Protein AF-A0A935GT29-F1 (afdb_monomer_lite)

Radius of gyration: 15.9 Å; chains: 1; bounding box: 26×23×54 Å

Sequence (55 aa):
MPKTTQNTRKKPSLQAVRRAVASSTAVETGQSVQQLEQKLQNQSKLRFQHIKLAA

Structure (mmCIF, N/CA/C/O backbone):
data_AF-A0A935GT29-F1
#
_entry.id   AF-A0A935GT29-F1
#
loop_
_atom_site.group_PDB
_atom_site.id
_atom_site.type_symbol
_atom_site.label_atom_id
_atom_site.label_alt_id
_atom_site.label_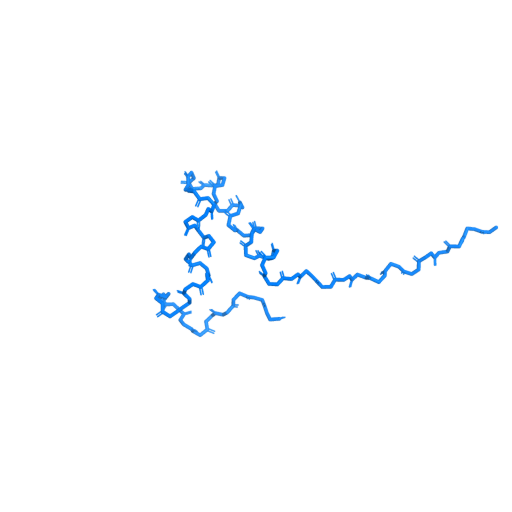comp_id
_atom_site.label_asym_id
_atom_site.label_entity_id
_atom_site.label_seq_id
_atom_site.pdbx_PDB_ins_code
_atom_site.Cartn_x
_atom_site.Cartn_y
_atom_site.Cartn_z
_atom_site.occupancy
_atom_site.B_iso_or_equiv
_atom_site.auth_seq_id
_atom_site.auth_comp_id
_atom_site.auth_asym_id
_atom_site.auth_atom_id
_atom_site.pdbx_PDB_model_num
ATOM 1 N N . MET A 1 1 ? 5.820 -12.263 -41.072 1.00 57.78 1 MET A N 1
ATOM 2 C CA . MET A 1 1 ? 6.228 -12.859 -39.779 1.00 57.78 1 MET A CA 1
ATOM 3 C C . MET A 1 1 ? 6.084 -11.800 -38.694 1.00 57.78 1 MET A C 1
ATOM 5 O O . MET A 1 1 ? 6.597 -10.705 -38.913 1.00 57.78 1 MET A O 1
ATOM 9 N N . PRO A 1 2 ? 5.343 -12.039 -37.598 1.00 61.84 2 PRO A N 1
ATOM 10 C CA . PRO A 1 2 ? 5.150 -11.019 -36.577 1.00 61.84 2 PRO A CA 1
ATOM 11 C C . PRO A 1 2 ? 6.453 -10.850 -35.792 1.00 61.84 2 PRO A C 1
ATOM 13 O O . PRO A 1 2 ? 7.040 -11.822 -35.323 1.00 61.84 2 PRO A O 1
ATOM 16 N N . LYS A 1 3 ? 6.934 -9.609 -35.693 1.00 61.72 3 LYS A N 1
ATOM 17 C CA . LYS A 1 3 ? 8.123 -9.271 -34.909 1.00 61.72 3 LYS A CA 1
ATOM 18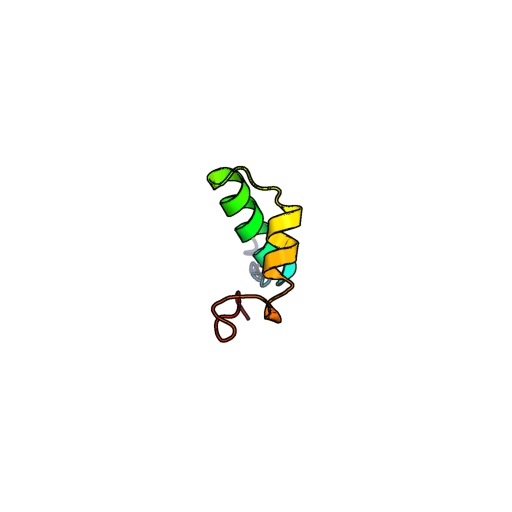 C C . LYS A 1 3 ? 7.751 -9.403 -33.434 1.00 61.72 3 LYS A C 1
ATOM 20 O O . LYS A 1 3 ? 6.953 -8.617 -32.934 1.00 61.72 3 LYS A O 1
ATOM 25 N N . THR A 1 4 ? 8.299 -10.397 -32.742 1.00 65.19 4 THR A N 1
ATOM 26 C CA . THR A 1 4 ? 8.169 -10.512 -31.287 1.00 65.19 4 THR A CA 1
ATOM 27 C C . THR A 1 4 ? 9.011 -9.413 -30.653 1.00 65.19 4 THR A C 1
ATOM 29 O O . THR A 1 4 ? 10.214 -9.573 -30.449 1.00 65.19 4 THR A O 1
ATOM 32 N N . THR A 1 5 ? 8.404 -8.259 -30.391 1.00 65.88 5 THR A N 1
ATOM 33 C CA . THR A 1 5 ? 9.024 -7.202 -29.595 1.00 65.88 5 THR A CA 1
ATOM 34 C C . THR A 1 5 ? 9.333 -7.802 -28.227 1.00 65.88 5 THR A C 1
ATOM 36 O O . THR A 1 5 ? 8.417 -8.158 -27.486 1.00 65.88 5 THR A O 1
ATOM 39 N N . GLN A 1 6 ? 10.615 -7.990 -27.905 1.00 62.38 6 GLN A N 1
ATOM 40 C CA . GLN A 1 6 ? 11.017 -8.438 -26.576 1.00 62.38 6 GLN A CA 1
ATOM 41 C C . GLN A 1 6 ? 10.515 -7.406 -25.565 1.00 62.38 6 GLN A C 1
ATOM 43 O O . GLN A 1 6 ? 11.016 -6.285 -25.497 1.00 62.38 6 GLN A O 1
ATOM 48 N N . ASN A 1 7 ? 9.473 -7.771 -24.821 1.00 65.06 7 ASN A N 1
ATOM 49 C CA . ASN A 1 7 ? 8.891 -6.930 -23.790 1.00 65.06 7 ASN A CA 1
ATOM 50 C C . ASN A 1 7 ? 9.886 -6.856 -22.627 1.00 65.06 7 ASN A C 1
ATOM 52 O O . ASN A 1 7 ? 9.905 -7.724 -21.751 1.00 65.06 7 ASN A O 1
ATOM 56 N N . THR A 1 8 ? 10.764 -5.856 -22.647 1.00 70.56 8 THR A N 1
ATOM 57 C CA . THR A 1 8 ? 11.658 -5.564 -21.530 1.00 70.56 8 THR A CA 1
ATOM 58 C C . THR A 1 8 ? 10.799 -5.078 -20.366 1.00 70.56 8 THR A C 1
ATOM 60 O O . THR A 1 8 ? 10.446 -3.904 -20.264 1.00 70.56 8 THR A O 1
ATOM 63 N N . ARG A 1 9 ? 10.402 -6.009 -19.487 1.00 73.38 9 ARG A N 1
ATOM 64 C CA . ARG A 1 9 ? 9.645 -5.682 -18.274 1.00 73.38 9 ARG A CA 1
ATOM 65 C C . ARG A 1 9 ? 10.465 -4.707 -17.436 1.00 73.38 9 ARG A C 1
ATOM 67 O O . ARG A 1 9 ? 11.461 -5.080 -16.820 1.00 73.38 9 ARG A O 1
ATOM 74 N N . LYS A 1 10 ? 10.039 -3.447 -17.424 1.00 79.44 10 LYS A N 1
ATOM 75 C CA . LYS A 1 10 ? 10.629 -2.417 -16.573 1.00 79.44 10 LYS A CA 1
ATOM 76 C C . LYS A 1 10 ? 10.226 -2.700 -15.133 1.00 79.44 10 LYS A C 1
ATOM 78 O O . LYS A 1 10 ? 9.046 -2.901 -14.849 1.00 79.44 10 LYS A O 1
ATOM 83 N N . LYS A 1 11 ? 11.207 -2.716 -14.227 1.00 85.00 11 LYS A N 1
ATOM 84 C CA . LYS A 1 11 ? 10.923 -2.776 -12.793 1.00 85.00 11 LYS A CA 1
ATOM 85 C C . LYS A 1 11 ? 10.102 -1.535 -12.414 1.00 85.00 11 LYS A C 1
ATOM 87 O O . LYS A 1 11 ? 10.474 -0.435 -12.834 1.00 85.00 11 LYS A O 1
ATOM 92 N N . PRO A 1 12 ? 8.987 -1.686 -11.681 1.00 86.56 12 PRO A N 1
ATOM 93 C CA . PRO A 1 12 ? 8.229 -0.538 -11.209 1.00 86.56 12 PRO A CA 1
ATOM 94 C C . PRO A 1 12 ? 9.101 0.307 -10.276 1.00 86.56 12 PRO A C 1
ATOM 96 O O . PRO A 1 12 ? 9.946 -0.220 -9.554 1.00 86.56 12 PRO A O 1
ATOM 99 N N . SER A 1 13 ? 8.898 1.625 -10.286 1.00 90.31 13 SER A N 1
ATOM 100 C CA . SER A 1 13 ? 9.571 2.498 -9.326 1.00 90.31 13 SER A CA 1
ATOM 101 C C . SER A 1 13 ? 9.072 2.210 -7.909 1.00 90.31 13 SER A C 1
ATOM 103 O O . SER A 1 13 ? 7.925 1.803 -7.708 1.00 90.31 13 SER A O 1
ATOM 105 N N . LEU A 1 14 ? 9.901 2.492 -6.903 1.00 89.38 14 LEU A N 1
ATOM 106 C CA . LEU A 1 14 ? 9.509 2.337 -5.500 1.00 89.38 14 LEU A CA 1
ATOM 107 C C . LEU A 1 14 ? 8.238 3.137 -5.162 1.00 89.38 14 LEU A C 1
ATOM 109 O O . LEU A 1 14 ? 7.401 2.691 -4.382 1.00 89.38 14 LEU A O 1
ATOM 113 N N . GLN A 1 15 ? 8.064 4.307 -5.782 1.00 90.31 15 GLN A N 1
ATOM 114 C CA . GLN A 1 15 ? 6.851 5.111 -5.643 1.00 90.31 15 GLN A CA 1
ATOM 115 C C . GLN A 1 15 ? 5.622 4.397 -6.217 1.00 90.31 15 GLN A C 1
ATOM 117 O O . GLN A 1 15 ? 4.572 4.402 -5.581 1.00 90.31 15 GLN A O 1
ATOM 122 N N . ALA A 1 16 ? 5.748 3.751 -7.380 1.00 91.31 16 ALA A N 1
ATOM 123 C CA . ALA A 1 16 ? 4.656 2.980 -7.967 1.00 91.31 16 ALA A CA 1
ATOM 124 C C . ALA A 1 16 ? 4.262 1.793 -7.075 1.00 91.31 16 ALA A C 1
ATOM 126 O O . ALA A 1 16 ? 3.074 1.534 -6.893 1.00 91.31 16 ALA A O 1
ATOM 127 N N . VAL A 1 17 ? 5.241 1.126 -6.454 1.00 92.06 17 VAL A N 1
ATOM 128 C CA . VAL A 1 17 ? 4.982 0.054 -5.480 1.00 92.06 17 VAL A CA 1
ATOM 129 C C . VAL A 1 17 ? 4.259 0.596 -4.243 1.00 92.06 17 VAL A C 1
ATOM 131 O O . VAL A 1 17 ? 3.242 0.036 -3.837 1.00 92.06 17 VAL A O 1
ATOM 134 N N . ARG A 1 18 ? 4.727 1.714 -3.669 1.00 92.31 18 ARG A N 1
ATOM 135 C CA . ARG A 1 18 ? 4.063 2.370 -2.525 1.00 92.31 18 ARG A CA 1
ATOM 136 C C . ARG A 1 18 ? 2.620 2.737 -2.844 1.00 92.31 18 ARG A C 1
ATOM 138 O O . ARG A 1 18 ? 1.746 2.459 -2.029 1.00 92.31 18 ARG A O 1
ATOM 145 N N . ARG A 1 19 ? 2.376 3.300 -4.029 1.00 93.38 19 ARG A N 1
ATOM 146 C CA . ARG A 1 19 ? 1.033 3.647 -4.492 1.00 93.38 19 ARG A CA 1
ATOM 147 C C . ARG A 1 19 ? 0.144 2.421 -4.613 1.00 93.38 19 ARG A C 1
ATOM 149 O O . ARG A 1 19 ? -0.964 2.444 -4.102 1.00 93.38 19 ARG A O 1
ATOM 156 N N . ALA A 1 20 ? 0.627 1.351 -5.243 1.00 93.94 20 ALA A N 1
ATOM 157 C CA . ALA A 1 20 ? -0.153 0.129 -5.420 1.00 93.94 20 ALA A CA 1
ATOM 158 C C . ALA A 1 20 ? -0.598 -0.464 -4.073 1.00 93.94 20 ALA A C 1
ATOM 160 O O . ALA A 1 20 ? -1.776 -0.770 -3.889 1.00 93.94 20 ALA A O 1
ATOM 161 N N . VAL A 1 21 ? 0.327 -0.553 -3.111 1.00 93.69 21 VAL A N 1
ATOM 162 C CA . VAL A 1 21 ? 0.022 -1.039 -1.759 1.00 93.69 21 VAL A CA 1
ATOM 163 C C . VAL A 1 21 ? -0.943 -0.090 -1.049 1.00 93.69 21 VAL A C 1
ATOM 165 O O . VAL A 1 21 ? -1.979 -0.532 -0.563 1.00 93.69 21 VAL A O 1
ATOM 168 N N . ALA A 1 22 ? -0.658 1.216 -1.048 1.00 94.62 22 ALA A N 1
ATOM 169 C CA . ALA A 1 22 ? -1.516 2.219 -0.421 1.00 94.62 22 ALA A CA 1
ATOM 170 C C . ALA A 1 22 ? -2.935 2.231 -1.007 1.00 94.62 22 ALA A C 1
ATOM 172 O O . ALA A 1 22 ? -3.893 2.366 -0.255 1.00 94.62 22 ALA A O 1
ATOM 173 N N . SER A 1 23 ? -3.088 2.055 -2.321 1.00 94.88 23 SER A N 1
ATOM 174 C CA . SER A 1 23 ? -4.393 1.964 -2.978 1.00 94.88 23 SER A CA 1
ATOM 175 C C . SER A 1 23 ? -5.170 0.721 -2.546 1.00 94.88 23 SER A C 1
ATOM 177 O O . SER A 1 23 ? -6.338 0.850 -2.193 1.00 94.88 23 SER A O 1
ATOM 179 N N . SER A 1 24 ? -4.537 -0.456 -2.506 1.00 95.69 24 SER A N 1
ATOM 180 C CA . SER A 1 24 ? -5.197 -1.683 -2.031 1.00 95.69 24 SER A CA 1
ATOM 181 C C . SER A 1 24 ? -5.626 -1.553 -0.569 1.00 95.69 24 SER A C 1
ATOM 183 O O . SER A 1 24 ? -6.758 -1.870 -0.217 1.00 95.69 24 SER A O 1
ATOM 185 N N . THR A 1 25 ? -4.743 -1.019 0.277 1.00 94.75 25 THR A N 1
ATOM 186 C CA . THR A 1 25 ? -5.040 -0.804 1.695 1.00 94.75 25 THR A CA 1
ATOM 187 C C . THR A 1 25 ? -6.112 0.266 1.896 1.00 94.75 25 THR A C 1
ATOM 189 O O . THR A 1 25 ? -6.933 0.133 2.796 1.00 94.75 25 THR A O 1
ATOM 192 N N . ALA A 1 26 ? -6.149 1.318 1.076 1.00 96.31 26 ALA A N 1
ATOM 193 C CA . ALA A 1 26 ? -7.181 2.353 1.152 1.00 96.31 26 ALA A CA 1
ATOM 194 C C . ALA A 1 26 ? -8.570 1.791 0.843 1.00 96.31 26 ALA A C 1
ATOM 196 O O . ALA A 1 26 ? -9.519 2.100 1.557 1.00 96.31 26 ALA A O 1
ATOM 197 N N . VAL A 1 27 ? -8.677 0.938 -0.181 1.00 96.56 27 VAL A N 1
ATOM 198 C CA . VAL A 1 27 ? -9.937 0.264 -0.528 1.00 96.56 27 VAL A CA 1
ATOM 199 C C . VAL A 1 27 ? -10.425 -0.606 0.629 1.00 96.56 27 VAL A C 1
ATOM 201 O O . VAL A 1 27 ? -11.606 -0.581 0.955 1.00 96.56 27 VAL A O 1
ATOM 204 N N . GLU A 1 28 ? -9.519 -1.334 1.279 1.00 96.06 28 GLU A N 1
ATOM 205 C CA . GLU A 1 28 ? -9.873 -2.254 2.362 1.00 96.06 28 GLU A CA 1
ATOM 206 C C . GLU A 1 28 ? -10.148 -1.550 3.702 1.00 96.06 28 GLU A C 1
ATOM 208 O O . GLU A 1 28 ? -11.014 -1.971 4.462 1.00 96.06 28 GLU A O 1
ATOM 213 N N . THR A 1 29 ? -9.433 -0.463 4.003 1.00 95.19 29 THR A N 1
ATOM 214 C CA . THR A 1 29 ? -9.498 0.213 5.314 1.00 95.19 29 THR A CA 1
ATOM 215 C C . THR A 1 29 ? -10.313 1.505 5.314 1.00 95.19 29 THR A C 1
ATOM 217 O O . THR A 1 29 ? -10.532 2.081 6.379 1.00 95.19 29 THR A O 1
ATOM 220 N N . GLY A 1 30 ? -10.703 2.015 4.143 1.00 93.81 30 GLY A N 1
ATOM 221 C CA . GLY A 1 30 ? -11.337 3.327 3.989 1.00 93.81 30 GLY A CA 1
ATOM 222 C C . GLY A 1 30 ? -10.422 4.519 4.307 1.00 93.81 30 GLY A C 1
ATOM 223 O O . GLY A 1 30 ? -10.890 5.655 4.352 1.00 93.81 30 GLY A O 1
ATOM 224 N N . GLN A 1 31 ? -9.125 4.298 4.552 1.00 94.12 31 GLN A N 1
ATOM 225 C CA . GLN A 1 31 ? -8.166 5.373 4.826 1.00 94.12 31 GLN A CA 1
ATOM 226 C C . GLN A 1 31 ? -7.735 6.091 3.542 1.00 94.12 31 GLN A C 1
ATOM 228 O O . GLN A 1 31 ? -7.732 5.521 2.452 1.00 94.12 31 GLN A O 1
ATOM 233 N N . SER A 1 32 ? -7.293 7.346 3.670 1.00 95.56 32 SER A N 1
ATOM 234 C CA . SER A 1 32 ? -6.770 8.100 2.527 1.00 95.56 32 SER A CA 1
ATOM 235 C C . SER A 1 32 ? -5.462 7.498 2.003 1.00 95.56 32 SER A C 1
ATOM 237 O O . SER A 1 32 ? -4.504 7.301 2.756 1.00 95.56 32 SER A O 1
ATOM 239 N N . VAL A 1 33 ? -5.387 7.303 0.681 1.00 93.94 33 VAL A N 1
ATOM 240 C CA . VAL A 1 33 ? -4.178 6.843 -0.028 1.00 93.94 33 VAL A CA 1
ATOM 241 C C . VAL A 1 33 ? -2.973 7.719 0.317 1.00 93.94 33 VAL A C 1
ATOM 243 O O . VAL A 1 33 ? -1.899 7.195 0.591 1.00 93.94 33 VAL A O 1
ATOM 246 N N . GLN A 1 34 ? -3.146 9.042 0.382 1.00 93.50 34 GLN A N 1
ATOM 247 C CA . GLN A 1 34 ? -2.052 9.972 0.691 1.00 93.50 34 GLN A CA 1
ATOM 248 C C . GLN A 1 34 ? -1.495 9.757 2.103 1.00 93.50 34 GLN A C 1
ATOM 250 O O . GLN A 1 34 ? -0.282 9.800 2.308 1.00 93.50 34 GLN A O 1
ATOM 255 N N . GLN A 1 35 ? -2.366 9.494 3.082 1.00 92.81 35 GLN A N 1
ATOM 256 C CA . GLN A 1 35 ? -1.939 9.211 4.454 1.00 92.81 35 GLN A CA 1
ATOM 257 C C . GLN A 1 35 ? -1.173 7.884 4.532 1.00 92.81 35 GLN A C 1
ATOM 259 O O . GLN A 1 35 ? -0.18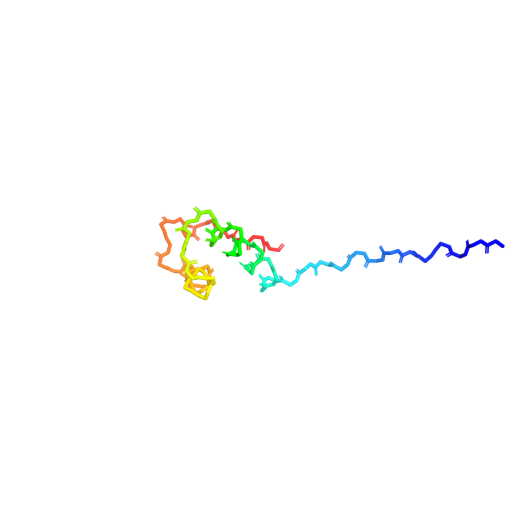5 7.780 5.262 1.00 92.81 35 GLN A O 1
ATOM 264 N N . LEU A 1 36 ? -1.599 6.880 3.764 1.00 92.00 36 LEU A N 1
ATOM 265 C CA . LEU A 1 36 ? -0.931 5.582 3.682 1.00 92.00 36 LEU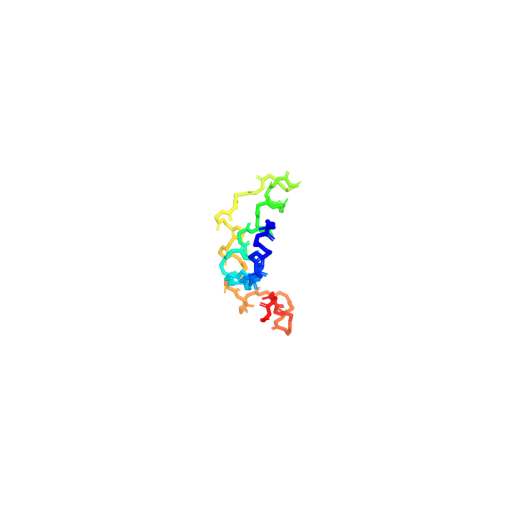 A CA 1
ATOM 266 C C . LEU A 1 36 ? 0.420 5.673 2.954 1.00 92.00 36 LEU A C 1
ATOM 268 O O . LEU A 1 36 ? 1.411 5.138 3.451 1.00 92.00 36 LEU A O 1
ATOM 272 N N . GLU A 1 37 ? 0.508 6.411 1.845 1.00 92.00 37 GLU A N 1
ATOM 273 C CA . GLU A 1 37 ? 1.770 6.653 1.130 1.00 92.00 37 GLU A CA 1
ATOM 274 C C . GLU A 1 37 ? 2.801 7.359 2.031 1.00 92.00 37 GLU A C 1
ATOM 276 O O . GLU A 1 37 ? 3.958 6.936 2.090 1.00 92.00 37 GLU A O 1
ATOM 281 N N . GLN A 1 38 ? 2.385 8.374 2.799 1.00 90.62 38 GLN A N 1
ATOM 282 C CA . GLN A 1 38 ? 3.267 9.065 3.750 1.00 90.62 38 GLN A CA 1
ATOM 283 C C . GLN A 1 38 ? 3.760 8.143 4.873 1.00 90.62 38 GLN A C 1
ATOM 285 O O . GLN A 1 38 ? 4.933 8.201 5.254 1.00 90.62 38 GLN A O 1
ATOM 290 N N . LYS A 1 39 ? 2.896 7.261 5.393 1.00 88.69 39 LYS A N 1
ATOM 291 C CA . LYS A 1 39 ? 3.290 6.250 6.390 1.00 88.69 39 LYS A CA 1
ATOM 292 C C . LYS A 1 39 ? 4.317 5.265 5.820 1.00 88.69 39 LYS A C 1
ATOM 294 O O . LYS A 1 39 ? 5.286 4.946 6.501 1.00 88.69 39 LYS A O 1
ATOM 299 N N . LEU A 1 40 ? 4.148 4.831 4.569 1.00 87.94 40 LEU A N 1
ATOM 300 C CA . LEU A 1 40 ? 5.091 3.937 3.880 1.00 87.94 40 LEU A CA 1
ATOM 301 C C . LEU A 1 40 ? 6.427 4.617 3.532 1.00 87.94 40 LEU A C 1
ATOM 303 O O . LEU A 1 40 ? 7.457 3.947 3.405 1.00 87.94 40 LEU A O 1
ATOM 307 N N . GLN A 1 41 ? 6.427 5.940 3.367 1.00 87.06 41 GLN A N 1
ATOM 308 C CA . GLN A 1 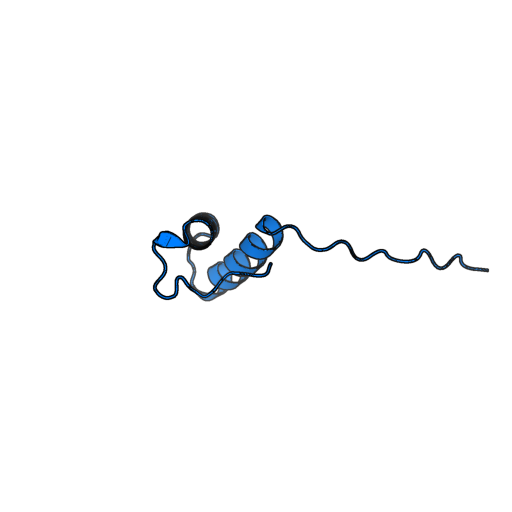41 ? 7.635 6.730 3.137 1.00 87.06 41 GLN A CA 1
ATOM 309 C C . GLN A 1 41 ? 8.435 6.953 4.428 1.00 87.06 41 GLN A C 1
ATOM 311 O O . GLN A 1 41 ? 9.662 6.850 4.410 1.00 87.06 41 GLN A O 1
ATOM 316 N N . ASN A 1 42 ? 7.753 7.191 5.551 1.00 83.31 42 ASN A N 1
ATOM 317 C CA . ASN A 1 42 ? 8.365 7.460 6.853 1.00 83.31 42 ASN A CA 1
ATOM 318 C C . ASN A 1 42 ? 8.672 6.169 7.632 1.00 83.31 42 ASN A C 1
ATOM 320 O O . ASN A 1 42 ? 8.102 5.902 8.692 1.00 83.31 42 ASN A O 1
ATOM 324 N N . GLN A 1 43 ? 9.612 5.378 7.109 1.00 73.56 43 GLN A N 1
ATOM 325 C CA . GLN A 1 43 ? 9.961 4.054 7.647 1.00 73.56 43 GLN A CA 1
ATOM 326 C C . GLN A 1 43 ? 10.527 4.078 9.077 1.00 73.56 43 GLN A C 1
ATOM 328 O O . GLN A 1 43 ? 10.388 3.099 9.806 1.00 73.56 43 GLN A O 1
ATOM 333 N N . SER A 1 44 ? 11.108 5.200 9.512 1.00 73.19 44 SER A N 1
ATOM 334 C CA . SER A 1 44 ? 11.690 5.364 10.853 1.00 73.19 44 SER A CA 1
ATOM 335 C C . SER A 1 44 ? 10.669 5.288 11.992 1.00 73.19 44 SER A C 1
ATOM 337 O O . SER A 1 44 ? 11.044 5.019 13.128 1.00 73.19 44 SER A O 1
ATOM 339 N N . LYS A 1 45 ? 9.379 5.505 11.704 1.00 74.62 45 LYS A N 1
ATOM 340 C CA . LYS A 1 45 ? 8.292 5.435 12.696 1.00 74.62 45 LYS A CA 1
ATOM 341 C C . LYS A 1 45 ? 7.527 4.108 12.660 1.00 74.62 45 LYS A C 1
ATOM 343 O O . LYS A 1 45 ? 6.514 3.968 13.343 1.00 74.62 45 LYS A O 1
ATOM 348 N N . LEU A 1 46 ? 7.966 3.146 11.847 1.00 77.69 46 LEU A N 1
ATOM 349 C CA . LEU A 1 46 ? 7.289 1.861 11.711 1.00 77.69 46 LEU A CA 1
ATOM 350 C C . LEU A 1 46 ? 7.725 0.890 12.809 1.00 77.69 46 LEU A C 1
ATOM 352 O O . LEU A 1 46 ? 8.881 0.858 13.223 1.00 77.69 46 LEU A O 1
ATOM 356 N N . ARG A 1 47 ? 6.784 0.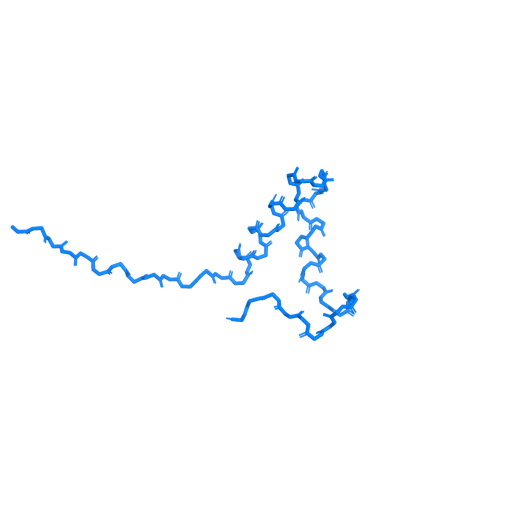039 13.236 1.00 82.69 47 ARG A N 1
ATOM 357 C CA . ARG A 1 47 ? 7.011 -0.994 14.262 1.00 82.69 47 ARG A CA 1
ATOM 358 C C . ARG A 1 47 ? 8.113 -1.988 13.878 1.00 82.69 47 ARG A C 1
ATOM 360 O O . ARG A 1 47 ? 8.751 -2.553 14.756 1.00 82.69 47 ARG A O 1
ATOM 367 N N . PHE A 1 48 ? 8.347 -2.181 12.579 1.00 83.44 48 PHE A N 1
ATOM 368 C CA . PHE A 1 48 ? 9.303 -3.148 12.045 1.00 83.44 48 PHE A CA 1
ATOM 369 C C . PHE A 1 48 ? 10.312 -2.466 11.115 1.00 83.44 48 PHE A C 1
ATOM 371 O O . PHE A 1 48 ? 10.226 -2.571 9.897 1.00 83.44 48 PHE A O 1
ATOM 378 N N . GLN A 1 49 ? 11.287 -1.766 11.697 1.00 79.69 49 GLN A N 1
ATOM 379 C CA . GLN A 1 49 ? 12.285 -0.981 10.950 1.00 79.69 49 GLN A CA 1
ATOM 380 C C . GLN A 1 49 ? 13.180 -1.817 10.016 1.00 79.69 49 GLN A C 1
ATOM 382 O O . GLN A 1 49 ? 13.744 -1.295 9.058 1.00 79.69 49 GLN A O 1
ATOM 387 N N . HIS A 1 50 ? 13.320 -3.117 10.285 1.00 81.88 50 HIS A N 1
ATOM 388 C CA . HIS A 1 50 ? 14.099 -4.036 9.454 1.00 81.88 50 HIS A CA 1
ATOM 389 C C . HIS A 1 50 ? 13.333 -4.510 8.207 1.00 81.88 50 HIS A C 1
ATOM 391 O O . HIS A 1 50 ? 13.943 -5.058 7.291 1.00 81.88 50 HIS A O 1
ATOM 397 N N . ILE A 1 51 ? 12.013 -4.294 8.149 1.00 81.56 51 ILE A N 1
ATOM 398 C CA . ILE A 1 51 ? 11.182 -4.673 7.006 1.00 81.56 51 ILE A CA 1
ATOM 399 C C . ILE A 1 51 ? 11.124 -3.492 6.041 1.00 81.56 51 ILE A C 1
ATOM 401 O O . ILE A 1 51 ? 10.604 -2.424 6.364 1.00 81.56 51 ILE A O 1
ATOM 405 N N . LYS A 1 52 ? 11.642 -3.697 4.829 1.00 79.81 52 LYS A N 1
ATOM 406 C CA . LYS A 1 52 ? 11.612 -2.704 3.753 1.00 79.81 52 LYS A CA 1
ATOM 407 C C . LYS A 1 52 ? 10.636 -3.143 2.672 1.00 79.81 52 LYS A C 1
ATOM 409 O O . LYS A 1 52 ? 10.617 -4.304 2.273 1.00 79.81 52 LYS A O 1
ATOM 414 N N . LEU A 1 53 ? 9.845 -2.197 2.175 1.00 77.69 53 LEU A N 1
ATOM 415 C CA . LEU A 1 53 ? 8.983 -2.433 1.023 1.00 77.69 53 LEU A CA 1
ATOM 416 C C . LEU A 1 53 ? 9.848 -2.477 -0.245 1.00 77.69 53 LEU A C 1
ATOM 418 O O . LEU A 1 53 ? 10.400 -1.439 -0.588 1.00 77.69 53 LEU A O 1
ATOM 422 N N . ALA A 1 54 ? 9.951 -3.667 -0.858 1.00 67.31 54 ALA A N 1
ATOM 423 C CA . ALA A 1 54 ? 10.591 -4.031 -2.137 1.00 67.31 54 ALA A CA 1
ATOM 424 C C . ALA A 1 54 ? 11.792 -3.165 -2.595 1.00 67.31 54 ALA A C 1
ATOM 426 O O . ALA A 1 54 ? 11.623 -2.006 -2.965 1.00 67.31 54 ALA A O 1
ATOM 427 N N . ALA A 1 55 ? 12.990 -3.763 -2.623 1.00 55.34 55 ALA A N 1
ATOM 428 C CA . ALA A 1 55 ? 14.225 -3.153 -3.135 1.00 55.34 55 ALA A CA 1
ATOM 429 C C . ALA A 1 55 ? 14.399 -3.343 -4.652 1.00 55.34 55 ALA A C 1
ATOM 431 O O . ALA A 1 55 ? 14.126 -4.462 -5.148 1.00 55.34 55 ALA A O 1
#

Foldseek 3Di:
DDPPPPPPDDDDDPLVLQQVVLVVVCVVPVDDSVVSSVVLVPLVPDPCNVDHRDD

Secondary structure (DSSP, 8-state):
---------PPPPHHHHHHHHHHHHHHHH---HHHHHHHHH-GGGSS-TT--S--

pLDDT: mean 83.62, std 11.68, range [55.34, 96.56]